Protein AF-A0A1Q5SNU5-F1 (afdb_monomer_lite)

Organism: NCBI:txid1316194

Foldseek 3Di:
DDPDDPAAAEDADEDPAEAADQDDQPPVHQYQEYHYENYEYALVSLLVRNVSNLQRHAEYEAYQYAHQYDDLLSNLVSLLVRLRHQYYAQWLYEHDCDHPRNVFAPHPDDDPPDTDSYRGPDVSNLLSLLSNLVSSQVSCVVVVHHRDDCVVRVRVPPDHPVPDDD

Radius of gyration: 15.83 Å; chains: 1; bounding box: 46×33×42 Å

pLDDT: mean 85.02, std 15.05, range [31.08, 97.88]

Sequence (166 aa):
MVELATNLEFLTIGSTDYLRFDPEPLSQNRPRYLYLNSVSISSDGLIAFINQSKESIRYIELRHIKLDSGTWQHVLLELCRLPHLLDFAIKSSGYSSTGSSSHPAPGLLPPIHHPEDIETYNDLDFYTLGNLQRQANTNRRAAGFEPVSNDSYSYINRPSLVSAGS

Structure (mmCIF, N/CA/C/O backbone):
data_AF-A0A1Q5SNU5-F1
#
_entry.id   AF-A0A1Q5SNU5-F1
#
loop_
_atom_site.group_PDB
_atom_site.id
_atom_site.type_symbol
_atom_site.label_atom_id
_atom_site.label_alt_id
_atom_site.label_comp_id
_atom_site.label_asym_id
_atom_site.label_entity_id
_atom_site.label_seq_id
_atom_site.pdbx_PDB_ins_code
_atom_site.Cartn_x
_atom_site.Cartn_y
_atom_site.Cartn_z
_atom_site.occupancy
_atom_site.B_iso_or_equiv
_atom_site.auth_seq_id
_atom_site.auth_comp_id
_atom_site.auth_asym_id
_atom_site.auth_atom_id
_atom_site.pdbx_PDB_model_num
ATOM 1 N N . MET A 1 1 ? -19.478 14.544 -12.886 1.00 42.62 1 MET A N 1
ATOM 2 C CA . MET A 1 1 ? -19.349 14.518 -11.418 1.00 42.62 1 MET A CA 1
ATOM 3 C C . MET A 1 1 ? -20.205 13.374 -10.910 1.00 42.62 1 MET A C 1
ATOM 5 O O . MET A 1 1 ? -21.419 13.434 -11.056 1.00 42.62 1 MET A O 1
ATOM 9 N N . VAL A 1 2 ? -19.582 12.290 -10.452 1.00 50.00 2 VAL A N 1
ATOM 10 C CA . VAL A 1 2 ? -20.299 11.184 -9.803 1.00 50.00 2 VAL A CA 1
ATOM 11 C C . VAL A 1 2 ? -20.428 11.571 -8.333 1.00 50.00 2 VAL A C 1
ATOM 13 O O . VAL A 1 2 ? -19.415 11.698 -7.653 1.00 50.00 2 VAL A O 1
ATOM 16 N N . GLU A 1 3 ? -21.645 11.825 -7.852 1.00 54.62 3 GLU A N 1
ATOM 17 C CA . GLU A 1 3 ? -21.869 12.018 -6.417 1.00 54.62 3 GLU A CA 1
ATOM 18 C C . GLU A 1 3 ? -21.657 10.677 -5.707 1.00 54.62 3 GLU A C 1
ATOM 20 O O . GLU A 1 3 ? -22.409 9.721 -5.901 1.00 54.62 3 GLU A O 1
ATOM 25 N N . LEU A 1 4 ? -20.582 10.585 -4.924 1.00 62.34 4 LEU A N 1
ATOM 26 C CA . LEU A 1 4 ? -20.282 9.398 -4.133 1.00 62.34 4 LEU A CA 1
ATOM 27 C C . LEU A 1 4 ? -21.235 9.319 -2.935 1.00 62.34 4 LEU A C 1
ATOM 29 O O . LEU A 1 4 ? -21.464 10.315 -2.246 1.00 62.34 4 LEU A O 1
ATOM 33 N N . ALA A 1 5 ? -21.748 8.117 -2.663 1.00 61.62 5 ALA A N 1
ATOM 34 C CA . ALA A 1 5 ? -22.616 7.845 -1.521 1.00 61.62 5 ALA A CA 1
ATOM 35 C C . ALA A 1 5 ? -21.996 8.348 -0.208 1.00 61.62 5 ALA A C 1
ATOM 37 O O . ALA A 1 5 ? -20.798 8.180 0.018 1.00 61.62 5 ALA A O 1
ATOM 38 N N . THR A 1 6 ? -22.809 8.943 0.666 1.00 64.38 6 THR A N 1
ATOM 39 C CA . THR A 1 6 ? -22.367 9.367 1.998 1.00 64.38 6 THR A CA 1
ATOM 40 C C . THR A 1 6 ? -22.006 8.145 2.847 1.00 64.38 6 THR A C 1
ATOM 42 O O . THR A 1 6 ? -22.723 7.146 2.849 1.00 64.38 6 THR A O 1
ATOM 45 N N . ASN A 1 7 ? -20.894 8.226 3.586 1.00 70.62 7 ASN A N 1
ATOM 46 C CA . ASN A 1 7 ? -20.340 7.132 4.405 1.00 70.62 7 ASN A CA 1
ATOM 47 C C . ASN A 1 7 ? -19.796 5.944 3.600 1.00 70.62 7 ASN A C 1
ATOM 49 O O . ASN A 1 7 ? -19.931 4.793 4.017 1.00 70.62 7 ASN A O 1
ATOM 53 N N . LEU A 1 8 ? -19.162 6.213 2.458 1.00 79.69 8 LEU A N 1
ATOM 54 C CA . LEU A 1 8 ? -18.478 5.176 1.692 1.00 79.69 8 LEU A CA 1
ATOM 55 C C . LEU A 1 8 ? -17.443 4.450 2.570 1.00 79.69 8 LEU A C 1
ATOM 57 O O . LEU A 1 8 ? -16.448 5.043 2.982 1.00 79.69 8 LEU A O 1
ATOM 61 N N . GLU A 1 9 ? -17.675 3.170 2.859 1.00 87.19 9 GLU A N 1
ATOM 62 C CA . GLU A 1 9 ? -16.744 2.345 3.636 1.00 87.19 9 GLU A CA 1
ATOM 63 C C . GLU A 1 9 ? -15.711 1.662 2.730 1.00 87.19 9 GLU A C 1
ATOM 65 O O . GLU A 1 9 ? -14.527 1.610 3.073 1.00 87.19 9 GLU A O 1
ATOM 70 N N . PHE A 1 10 ? -16.145 1.214 1.551 1.00 89.44 10 PHE A N 1
ATOM 71 C CA . PHE A 1 10 ? -15.335 0.502 0.567 1.00 89.44 10 PHE A CA 1
ATOM 72 C C . PHE A 1 10 ? -15.314 1.271 -0.752 1.00 89.44 10 PHE A C 1
ATOM 74 O O . PHE A 1 10 ? -16.368 1.612 -1.287 1.00 89.44 10 PHE A O 1
ATOM 81 N N . LEU A 1 11 ? -14.121 1.507 -1.293 1.00 91.19 11 LEU A N 1
ATOM 82 C CA . LEU A 1 11 ? -13.933 2.040 -2.636 1.00 91.19 11 LEU A CA 1
ATOM 83 C C . LEU A 1 11 ? -13.162 1.030 -3.481 1.00 91.19 11 LEU A C 1
ATOM 85 O O . LEU A 1 11 ? -12.021 0.691 -3.176 1.00 91.19 11 LEU A O 1
ATOM 89 N N . THR A 1 12 ? -13.791 0.579 -4.560 1.00 90.88 12 THR A N 1
ATOM 90 C CA . THR A 1 12 ? -13.215 -0.359 -5.522 1.00 90.88 12 THR A CA 1
ATOM 91 C C . THR A 1 12 ? -13.180 0.318 -6.880 1.00 90.88 12 THR A C 1
ATOM 93 O O . THR A 1 12 ? -14.220 0.725 -7.396 1.00 90.88 12 THR A O 1
ATOM 96 N N . ILE A 1 13 ? -11.993 0.428 -7.466 1.00 88.94 13 ILE A N 1
ATOM 97 C CA . ILE A 1 13 ? -11.806 0.917 -8.831 1.00 88.94 13 ILE A CA 1
ATOM 98 C C . ILE A 1 13 ? -10.985 -0.125 -9.569 1.00 88.94 13 ILE A C 1
ATOM 100 O O . ILE A 1 13 ? -9.912 -0.524 -9.121 1.00 88.94 13 ILE A O 1
ATOM 104 N N . GLY A 1 14 ? -11.479 -0.579 -10.711 1.00 88.44 14 GLY A N 1
ATOM 105 C CA . GLY A 1 14 ? -10.693 -1.474 -11.530 1.00 88.44 14 GLY A CA 1
ATOM 106 C C . GLY A 1 14 ? -11.269 -1.698 -12.906 1.00 88.44 14 GLY A C 1
ATOM 107 O O . GLY A 1 14 ? -12.385 -1.284 -13.216 1.00 88.44 14 GLY A O 1
ATOM 108 N N . SER A 1 15 ? -10.465 -2.355 -13.725 1.00 86.38 15 SER A N 1
ATOM 109 C CA . SER A 1 15 ? -10.776 -2.654 -15.115 1.00 86.38 15 SER A CA 1
ATOM 110 C C . SER A 1 15 ? -10.253 -4.044 -15.488 1.00 86.38 15 SER A C 1
ATOM 112 O O . SER A 1 15 ? -9.444 -4.638 -14.769 1.00 86.38 15 SER A O 1
ATOM 114 N N . THR A 1 16 ? -10.759 -4.592 -16.592 1.00 82.12 16 THR A N 1
ATOM 115 C CA . THR A 1 16 ? -10.218 -5.809 -17.213 1.00 82.12 16 THR A CA 1
ATOM 116 C C . THR A 1 16 ? -8.883 -5.530 -17.894 1.00 82.12 16 THR A C 1
ATOM 118 O O . THR A 1 16 ? -7.964 -6.335 -17.778 1.00 82.12 16 THR A O 1
ATOM 121 N N . ASP A 1 17 ? -8.768 -4.360 -18.523 1.00 84.00 17 ASP A N 1
ATOM 122 C CA . ASP A 1 17 ? -7.542 -3.829 -19.122 1.00 84.00 17 ASP A CA 1
ATOM 123 C C . ASP A 1 17 ? -6.926 -2.736 -18.241 1.00 84.00 17 ASP A C 1
ATOM 125 O O . ASP A 1 17 ? -7.574 -2.237 -17.321 1.00 84.00 17 ASP A O 1
ATOM 129 N N . TYR A 1 18 ? -5.694 -2.318 -18.533 1.00 81.62 18 TYR A N 1
ATOM 130 C CA . TYR A 1 18 ? -5.060 -1.214 -17.812 1.00 81.62 18 TYR A CA 1
ATOM 131 C C . TYR A 1 18 ? -5.782 0.116 -18.053 1.00 81.62 18 TYR A C 1
ATOM 133 O O . TYR A 1 18 ? -5.696 0.699 -19.134 1.00 81.62 18 TYR A O 1
ATOM 141 N N . LEU A 1 19 ? -6.456 0.622 -17.020 1.00 87.06 19 LEU A N 1
ATOM 142 C CA . LEU A 1 19 ? -7.058 1.951 -17.024 1.00 87.06 19 LEU A CA 1
ATOM 143 C C . LEU A 1 19 ? -5.999 2.990 -16.651 1.00 87.06 19 LEU A C 1
ATOM 145 O O . LEU A 1 19 ? -5.432 2.920 -15.560 1.00 87.06 19 LEU A O 1
ATOM 149 N N . ARG A 1 20 ? -5.766 3.987 -17.511 1.00 87.00 20 ARG A N 1
ATOM 150 C CA . ARG A 1 20 ? -5.054 5.197 -17.086 1.00 87.00 20 ARG A CA 1
ATOM 151 C C . ARG A 1 20 ? -5.942 5.949 -16.100 1.00 87.00 20 ARG A C 1
ATOM 153 O O . ARG A 1 20 ? -7.039 6.369 -16.463 1.00 87.00 20 ARG A O 1
ATOM 160 N N . PHE A 1 21 ? -5.484 6.067 -14.864 1.00 83.25 21 PHE A N 1
ATOM 161 C CA . PHE A 1 21 ? -6.266 6.617 -13.771 1.00 83.25 21 PHE A CA 1
ATOM 162 C C . PHE A 1 21 ? -5.658 7.930 -13.301 1.00 83.25 21 PHE A C 1
ATOM 164 O O . PHE A 1 21 ? -4.578 7.957 -12.716 1.00 83.25 21 PHE A 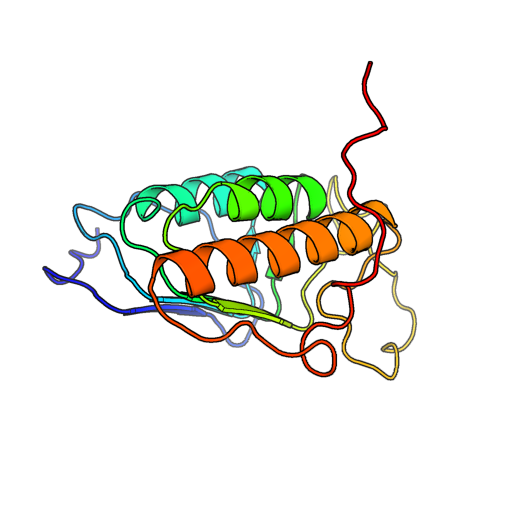O 1
ATOM 171 N N . ASP A 1 22 ? -6.403 9.003 -13.533 1.00 84.75 22 ASP A N 1
ATOM 172 C CA . ASP A 1 22 ? -6.125 10.328 -13.003 1.00 84.75 22 ASP A CA 1
ATOM 173 C C . ASP A 1 22 ? -7.159 10.597 -11.893 1.00 84.75 22 ASP A C 1
ATOM 175 O O . ASP A 1 22 ? -8.317 10.901 -12.190 1.00 84.75 22 ASP A O 1
ATOM 179 N N . PRO A 1 23 ? -6.805 10.381 -10.612 1.00 79.31 23 PRO A N 1
ATOM 180 C CA . PRO A 1 23 ? -7.768 10.418 -9.519 1.00 79.31 23 PRO A CA 1
ATOM 181 C C . PRO A 1 23 ? -8.302 11.830 -9.281 1.00 79.31 23 PRO A C 1
ATOM 183 O O . PRO A 1 23 ? -7.546 12.764 -9.012 1.00 79.31 23 PRO A O 1
ATOM 186 N N . GLU A 1 24 ? -9.625 11.968 -9.284 1.00 80.06 24 GLU A N 1
ATOM 187 C CA . GLU A 1 24 ? -10.297 13.164 -8.777 1.00 80.06 24 GLU A CA 1
ATOM 188 C C . GLU A 1 24 ? -10.434 13.112 -7.241 1.00 80.06 24 GLU A C 1
ATOM 190 O O . GLU A 1 24 ? -10.405 12.028 -6.645 1.00 80.06 24 GLU A O 1
ATOM 195 N N . PRO A 1 25 ? -10.594 14.264 -6.563 1.00 78.25 25 PRO A N 1
ATOM 196 C CA . PRO A 1 25 ? -10.848 14.297 -5.129 1.00 78.25 25 PRO A CA 1
ATOM 197 C C . PRO A 1 25 ? -12.127 13.540 -4.735 1.00 78.25 25 PRO A C 1
ATOM 199 O O . PRO A 1 25 ? -13.226 13.860 -5.187 1.00 78.25 25 PRO A O 1
ATOM 202 N N . LEU A 1 26 ? -11.994 12.588 -3.816 1.00 71.31 26 LEU A N 1
ATOM 203 C CA . LEU A 1 26 ? -13.074 11.934 -3.093 1.00 71.31 26 LEU A CA 1
ATOM 204 C C . LEU A 1 26 ? -13.778 12.993 -2.234 1.00 71.31 26 LEU A C 1
ATOM 206 O O . LEU A 1 26 ? -13.317 13.387 -1.163 1.00 71.31 26 LEU A O 1
ATOM 210 N N . SER A 1 27 ? -14.900 13.507 -2.726 1.00 67.31 27 SER A N 1
ATOM 211 C CA . SER A 1 27 ? -15.760 14.444 -1.999 1.00 67.31 27 SER A CA 1
ATOM 212 C C . SER A 1 27 ? -16.166 13.861 -0.642 1.00 67.31 27 SER A C 1
ATOM 214 O O . SER A 1 27 ? -16.811 12.822 -0.662 1.00 67.31 27 SER A O 1
ATOM 216 N N . GLN A 1 28 ? -15.822 14.499 0.493 1.00 68.38 28 GLN A N 1
ATOM 217 C CA . GLN A 1 28 ? -16.153 14.179 1.914 1.00 68.38 28 GLN A CA 1
ATOM 218 C C . GLN A 1 28 ? -16.069 12.707 2.401 1.00 68.38 28 GLN A C 1
ATOM 220 O O . GLN A 1 28 ? -16.093 12.457 3.605 1.00 68.38 28 GLN A O 1
ATOM 225 N N . ASN A 1 29 ? -15.918 11.742 1.507 1.00 72.19 29 ASN A N 1
ATOM 226 C CA . ASN A 1 29 ? -15.992 10.317 1.717 1.00 72.19 29 ASN A CA 1
ATOM 227 C C . ASN A 1 29 ? -14.579 9.802 1.893 1.00 72.19 29 ASN A C 1
ATOM 229 O O . ASN A 1 29 ? -13.735 9.926 1.009 1.00 72.19 29 ASN A O 1
ATOM 233 N N . ARG A 1 30 ? -14.336 9.237 3.068 1.00 83.19 30 ARG A N 1
ATOM 234 C CA . ARG A 1 30 ? -13.032 8.731 3.468 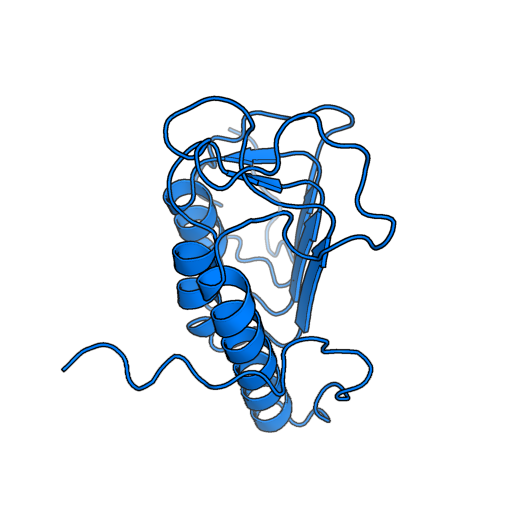1.00 83.19 30 ARG A CA 1
ATOM 235 C C . ARG A 1 30 ? -13.180 7.226 3.693 1.00 83.19 30 ARG A C 1
ATOM 237 O O . ARG A 1 30 ? -13.537 6.822 4.805 1.00 83.19 30 ARG A O 1
ATOM 244 N N . PRO A 1 31 ? -13.013 6.398 2.645 1.00 89.62 31 PRO A N 1
ATOM 245 C CA . PRO A 1 31 ? -13.129 4.953 2.769 1.00 89.62 31 PRO A CA 1
ATOM 246 C C . PRO A 1 31 ? -12.197 4.380 3.835 1.00 89.62 31 PRO A C 1
ATOM 248 O O . PRO A 1 31 ? -11.131 4.919 4.148 1.00 89.62 31 PRO A O 1
ATOM 251 N N . ARG A 1 32 ? -12.625 3.252 4.400 1.00 93.88 32 ARG A N 1
ATOM 252 C CA . ARG A 1 32 ? -11.809 2.400 5.273 1.00 93.88 32 ARG A CA 1
ATOM 253 C C . ARG A 1 32 ? -11.083 1.322 4.479 1.00 93.88 32 ARG A C 1
ATOM 255 O O . ARG A 1 32 ? -10.042 0.848 4.928 1.00 93.88 32 ARG A O 1
ATOM 262 N N . TYR A 1 33 ? -11.612 0.972 3.312 1.00 95.06 33 TYR A N 1
ATOM 263 C CA . TYR A 1 33 ? -11.067 -0.045 2.428 1.00 95.06 33 TYR A CA 1
ATOM 264 C C . TYR A 1 33 ? -10.904 0.534 1.030 1.00 95.06 33 TYR A C 1
ATOM 266 O O . TYR A 1 33 ? -11.862 1.054 0.453 1.00 95.06 33 TYR A O 1
ATOM 274 N N . LEU A 1 34 ? -9.698 0.421 0.486 1.00 95.38 34 LEU A N 1
ATOM 275 C CA . LEU A 1 34 ? -9.391 0.800 -0.883 1.00 95.38 34 LEU A CA 1
ATOM 276 C C . LEU A 1 34 ? -8.920 -0.425 -1.662 1.00 95.38 34 LEU A C 1
ATOM 278 O O . LEU A 1 34 ? -7.966 -1.083 -1.260 1.00 95.38 34 LEU A O 1
ATOM 282 N N . TYR A 1 35 ? -9.557 -0.682 -2.798 1.00 95.38 35 TYR A N 1
ATOM 283 C CA . TYR A 1 35 ? -9.150 -1.702 -3.753 1.00 95.38 35 TYR A CA 1
ATOM 284 C C . TYR A 1 35 ? -8.934 -1.070 -5.126 1.00 95.38 35 TYR A C 1
ATOM 286 O O . TYR A 1 35 ? -9.867 -0.502 -5.699 1.00 95.38 35 TYR A O 1
ATOM 294 N N . LEU A 1 36 ? -7.721 -1.196 -5.663 1.00 95.12 36 LEU A N 1
ATOM 295 C CA . LEU A 1 36 ? -7.377 -0.785 -7.022 1.00 95.12 36 LEU A CA 1
ATOM 296 C C . LEU A 1 36 ? -6.922 -2.000 -7.833 1.00 95.12 36 LEU A C 1
ATOM 298 O O . LEU A 1 36 ? -6.061 -2.750 -7.374 1.00 95.12 36 LEU A O 1
ATOM 302 N N . ASN A 1 37 ? -7.468 -2.179 -9.040 1.00 94.69 37 ASN A N 1
ATOM 303 C CA . ASN A 1 37 ? -7.092 -3.282 -9.928 1.00 94.69 37 ASN A CA 1
ATOM 304 C C . ASN A 1 37 ? -6.887 -2.867 -11.389 1.00 94.69 37 ASN A C 1
ATOM 306 O O . ASN A 1 37 ? -7.782 -2.273 -11.986 1.00 94.69 37 ASN A O 1
ATOM 310 N N . SER A 1 38 ? -5.767 -3.279 -11.987 1.00 92.88 38 SER A N 1
ATOM 311 C CA . SER A 1 38 ? -5.433 -3.030 -13.402 1.00 92.88 38 SER A CA 1
ATOM 312 C C . SER A 1 38 ? -5.447 -1.538 -13.739 1.00 92.88 38 SER A C 1
ATOM 314 O O . SER A 1 38 ? -6.176 -1.073 -14.615 1.00 92.88 38 SER A O 1
ATOM 316 N N . VAL A 1 39 ? -4.647 -0.768 -13.005 1.00 92.12 39 VAL A N 1
ATOM 317 C CA . VAL A 1 39 ? -4.583 0.692 -13.123 1.00 92.12 39 VAL A CA 1
ATOM 318 C C . VAL A 1 39 ? -3.159 1.134 -13.450 1.00 92.12 39 VAL A C 1
ATOM 320 O O . VAL A 1 39 ? -2.198 0.647 -12.856 1.00 92.12 39 VAL A O 1
ATOM 323 N N . SER A 1 40 ? -3.026 2.079 -14.380 1.00 92.81 40 SER A N 1
ATOM 324 C CA . SER A 1 40 ? -1.796 2.829 -14.622 1.00 92.81 40 SER A CA 1
ATOM 325 C C . SER A 1 40 ? -1.934 4.250 -14.079 1.00 92.81 40 SER A C 1
ATOM 327 O O . SER A 1 40 ? -2.920 4.924 -14.373 1.00 92.81 40 SER A O 1
ATOM 329 N N . ILE A 1 41 ? -0.987 4.667 -13.241 1.00 94.12 41 ILE A N 1
ATOM 330 C CA . ILE A 1 41 ? -1.040 5.920 -12.474 1.00 94.12 41 ILE A CA 1
ATOM 331 C C . ILE A 1 41 ? 0.379 6.368 -12.100 1.00 94.12 41 ILE A C 1
ATOM 333 O O . ILE A 1 41 ? 1.273 5.531 -11.996 1.00 94.12 41 ILE A O 1
ATOM 337 N N . SER A 1 42 ? 0.606 7.655 -11.847 1.00 94.69 42 SER A N 1
ATOM 338 C CA . SER A 1 42 ? 1.868 8.140 -11.271 1.00 94.69 42 SER A CA 1
ATOM 339 C C . SER A 1 42 ? 1.993 7.804 -9.778 1.00 94.69 42 SER A C 1
ATOM 341 O O . SER A 1 42 ? 0.988 7.629 -9.084 1.00 94.69 42 SER A O 1
ATOM 343 N N . SER A 1 43 ? 3.217 7.761 -9.235 1.00 95.12 43 SER A N 1
ATOM 344 C CA . SER A 1 43 ? 3.413 7.625 -7.778 1.00 95.12 43 SER A CA 1
ATOM 345 C C . SER A 1 43 ? 2.649 8.700 -7.011 1.00 95.12 43 SER A C 1
ATOM 347 O O . SER A 1 43 ? 1.951 8.401 -6.045 1.00 95.12 43 SER A O 1
ATOM 349 N N . ASP A 1 44 ? 2.745 9.942 -7.479 1.00 94.94 44 ASP A 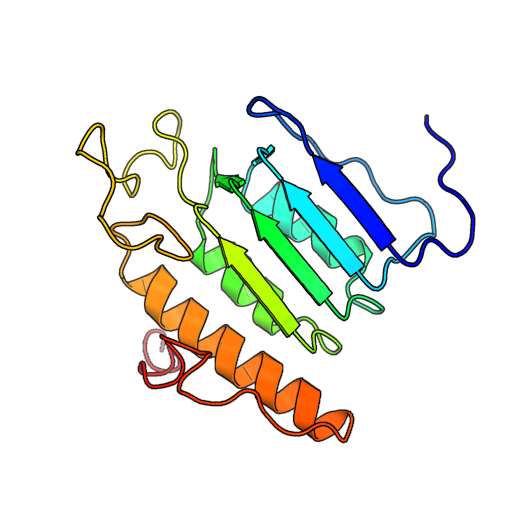N 1
ATOM 350 C CA . ASP A 1 44 ? 2.193 11.110 -6.801 1.00 94.94 44 ASP A CA 1
ATOM 351 C C . ASP A 1 44 ? 0.670 11.110 -6.875 1.00 94.94 44 ASP A C 1
ATOM 353 O O . ASP A 1 44 ? 0.007 11.421 -5.889 1.00 94.94 44 ASP A O 1
ATOM 357 N N . GLY A 1 45 ? 0.107 10.691 -8.012 1.00 94.81 45 GLY A N 1
ATOM 358 C CA . GLY A 1 45 ? -1.331 10.502 -8.169 1.00 94.81 45 GLY A CA 1
ATOM 359 C C . GLY A 1 45 ? -1.861 9.445 -7.204 1.00 94.81 45 GLY A C 1
ATOM 360 O O . GLY A 1 45 ? -2.850 9.683 -6.511 1.00 94.81 45 GLY A O 1
ATOM 361 N N . LEU A 1 46 ? -1.176 8.303 -7.098 1.00 95.75 46 LEU A N 1
ATOM 362 C CA . LEU A 1 46 ? -1.567 7.229 -6.186 1.00 95.75 46 LEU A CA 1
ATOM 363 C C . LEU A 1 46 ? -1.484 7.673 -4.719 1.00 95.75 46 LEU A C 1
ATOM 365 O O . LEU A 1 46 ? -2.421 7.455 -3.951 1.00 95.75 46 LEU A O 1
ATOM 369 N N . ILE A 1 47 ? -0.395 8.342 -4.338 1.00 95.81 47 ILE A N 1
ATOM 370 C CA . ILE A 1 47 ? -0.201 8.899 -2.994 1.00 95.81 47 ILE A CA 1
ATOM 371 C C . ILE A 1 47 ? -1.288 9.923 -2.677 1.00 95.81 47 ILE A C 1
ATOM 373 O O . ILE A 1 47 ? -1.923 9.839 -1.624 1.00 95.81 47 ILE A O 1
ATOM 377 N N . ALA A 1 48 ? -1.516 10.884 -3.575 1.00 93.50 48 ALA A N 1
ATOM 378 C CA . ALA A 1 48 ? -2.522 11.920 -3.398 1.00 93.50 48 ALA A CA 1
ATOM 379 C C . ALA A 1 48 ? -3.907 11.302 -3.210 1.00 93.50 48 ALA A C 1
ATOM 381 O O . ALA A 1 48 ? -4.643 11.719 -2.321 1.00 93.50 48 ALA A O 1
ATOM 382 N N . PHE A 1 49 ? -4.238 10.277 -3.993 1.00 92.88 49 PHE A N 1
ATOM 383 C CA . PHE A 1 49 ? -5.506 9.571 -3.891 1.00 92.88 49 PHE A CA 1
ATOM 384 C C . PHE A 1 49 ? -5.683 8.845 -2.554 1.00 92.88 49 PHE A C 1
ATOM 386 O O . PHE A 1 49 ? -6.690 9.036 -1.874 1.00 92.88 49 PHE A O 1
ATOM 393 N N . ILE A 1 50 ? -4.685 8.071 -2.123 1.00 94.19 50 ILE A N 1
ATOM 394 C CA . ILE A 1 50 ? -4.729 7.348 -0.843 1.00 94.19 50 ILE A CA 1
ATOM 395 C C . ILE A 1 50 ? -4.808 8.327 0.336 1.00 94.19 50 ILE A C 1
ATOM 397 O O . ILE A 1 50 ? -5.591 8.126 1.270 1.00 94.19 50 ILE A O 1
ATOM 401 N N . ASN A 1 51 ? -4.054 9.428 0.279 1.00 93.12 51 ASN A N 1
ATOM 402 C CA . ASN A 1 51 ? -3.996 10.420 1.352 1.00 93.12 51 ASN A CA 1
ATOM 403 C C . ASN A 1 51 ? -5.315 11.165 1.582 1.00 93.12 51 ASN A C 1
ATOM 405 O O . ASN A 1 51 ? -5.543 11.649 2.692 1.00 93.12 51 ASN A O 1
ATOM 409 N N . GLN A 1 52 ? -6.226 11.195 0.607 1.00 91.12 52 GLN A N 1
ATOM 410 C CA . GLN A 1 52 ? -7.580 11.725 0.818 1.00 91.12 52 GLN A CA 1
ATOM 411 C C . GLN A 1 52 ? -8.345 10.951 1.907 1.00 91.12 52 GLN A C 1
ATOM 413 O O . GLN A 1 52 ? -9.242 11.501 2.547 1.00 91.12 52 GLN A O 1
ATOM 418 N N . SER A 1 53 ? -7.947 9.701 2.166 1.00 91.56 53 SER A N 1
ATOM 419 C CA . SER A 1 53 ? -8.533 8.817 3.181 1.00 91.56 53 SER A CA 1
ATOM 420 C C . SER A 1 53 ? -7.589 8.531 4.352 1.00 91.56 53 SER A C 1
ATOM 422 O O . SER A 1 53 ? -7.840 7.611 5.126 1.00 91.56 53 SER A O 1
ATOM 424 N N . LYS A 1 54 ? -6.505 9.302 4.524 1.00 93.12 54 LYS A N 1
ATOM 425 C CA . LYS A 1 54 ? -5.445 9.016 5.512 1.00 93.12 54 LYS A CA 1
ATOM 426 C C . LYS A 1 54 ? -5.953 8.791 6.942 1.00 93.12 54 LYS A C 1
ATOM 428 O O . LYS A 1 54 ? -5.437 7.931 7.650 1.00 93.12 54 LYS A O 1
ATOM 433 N N . GLU A 1 55 ? -6.973 9.541 7.347 1.00 91.50 55 GLU A N 1
ATOM 434 C CA . GLU A 1 55 ? -7.541 9.498 8.703 1.00 91.50 55 GLU A CA 1
ATOM 435 C C . GLU A 1 55 ? -8.510 8.325 8.939 1.00 91.50 55 GLU A C 1
ATOM 437 O O . GLU A 1 55 ? -8.954 8.102 10.061 1.00 91.50 55 GLU A O 1
ATOM 442 N N . SER A 1 56 ? -8.889 7.579 7.900 1.00 92.31 56 SER A N 1
ATOM 443 C CA . SER A 1 56 ? -9.896 6.510 7.994 1.00 92.31 56 SER A CA 1
ATOM 444 C C . SER A 1 56 ? -9.442 5.182 7.410 1.00 92.31 56 SER A C 1
ATOM 446 O O . SER A 1 56 ? -9.999 4.148 7.784 1.00 92.31 56 SER A O 1
ATOM 448 N N . ILE A 1 57 ? -8.482 5.202 6.484 1.00 95.75 57 ILE A N 1
ATOM 449 C CA . ILE A 1 57 ? -8.070 4.032 5.722 1.00 95.75 57 ILE A CA 1
ATOM 450 C C . ILE A 1 57 ? -7.449 2.989 6.651 1.00 95.75 57 ILE A C 1
ATOM 452 O O . ILE A 1 57 ? -6.544 3.273 7.435 1.00 95.75 57 ILE A O 1
ATOM 456 N N . ARG A 1 58 ? -7.972 1.768 6.569 1.00 97.06 58 ARG A N 1
ATOM 457 C CA . ARG A 1 58 ? -7.540 0.617 7.365 1.00 97.06 58 ARG A CA 1
ATOM 458 C C . ARG A 1 58 ? -6.988 -0.512 6.512 1.00 97.06 58 ARG A C 1
ATOM 460 O O . ARG A 1 58 ? -6.149 -1.260 7.003 1.00 97.06 58 ARG A O 1
ATOM 467 N N . TYR A 1 59 ? -7.434 -0.610 5.264 1.00 97.56 59 TYR A N 1
ATOM 468 C CA . TYR A 1 59 ? -7.091 -1.703 4.365 1.00 97.56 59 TYR A CA 1
ATOM 469 C C . TYR A 1 59 ? -6.860 -1.177 2.954 1.00 97.56 59 TYR A C 1
ATOM 471 O O . TYR A 1 59 ? -7.668 -0.401 2.437 1.00 97.56 59 TYR A O 1
ATOM 479 N N . ILE A 1 60 ? -5.768 -1.614 2.336 1.00 97.69 60 ILE A N 1
ATOM 480 C CA . ILE A 1 60 ? -5.412 -1.256 0.962 1.00 97.69 60 ILE A CA 1
ATOM 481 C C . ILE A 1 60 ? -5.060 -2.529 0.196 1.00 97.69 60 ILE A C 1
ATOM 483 O O . ILE A 1 60 ? -4.166 -3.264 0.597 1.00 97.69 60 ILE A O 1
ATOM 487 N N . GLU A 1 61 ? -5.706 -2.765 -0.939 1.00 96.75 61 GLU A N 1
ATOM 488 C CA . GLU A 1 61 ? -5.302 -3.802 -1.884 1.00 96.75 61 GLU A CA 1
ATOM 489 C C . GLU A 1 61 ? -5.025 -3.185 -3.257 1.00 96.75 61 GLU A C 1
ATOM 491 O O . GLU A 1 61 ? -5.877 -2.531 -3.859 1.00 96.75 61 GLU A O 1
ATOM 496 N N . LEU A 1 62 ? -3.798 -3.387 -3.734 1.00 96.50 62 LEU A N 1
ATOM 497 C CA . LEU A 1 62 ? -3.275 -2.879 -4.994 1.00 96.50 62 LEU A CA 1
ATOM 498 C C . LEU A 1 62 ? -2.911 -4.065 -5.880 1.00 96.50 62 LEU A C 1
ATOM 500 O O . LEU A 1 62 ? -1.930 -4.770 -5.636 1.00 96.50 62 LEU A O 1
ATOM 504 N N . ARG A 1 63 ? -3.703 -4.302 -6.919 1.00 93.50 63 ARG A N 1
ATOM 505 C CA . ARG A 1 63 ? -3.500 -5.422 -7.831 1.00 93.50 63 ARG A CA 1
ATOM 506 C C . ARG A 1 63 ? -3.245 -4.918 -9.241 1.00 93.50 63 ARG A C 1
ATOM 508 O O . ARG A 1 63 ? -3.971 -4.061 -9.731 1.00 93.50 63 ARG A O 1
ATOM 515 N N . HIS A 1 64 ? -2.231 -5.456 -9.915 1.00 92.31 64 HIS A N 1
ATOM 516 C CA . HIS A 1 64 ? -1.904 -5.043 -11.281 1.00 92.31 64 HIS A CA 1
ATOM 517 C C . HIS A 1 64 ? -1.791 -3.514 -11.405 1.00 92.31 64 HIS A C 1
ATOM 519 O O . HIS A 1 64 ? -2.385 -2.919 -12.297 1.00 92.31 64 HIS A O 1
ATOM 525 N N . ILE A 1 65 ? -1.074 -2.856 -10.492 1.00 93.88 65 ILE A N 1
ATOM 526 C CA . ILE A 1 65 ? -0.821 -1.413 -10.579 1.00 93.88 65 ILE A CA 1
ATOM 527 C C . ILE A 1 65 ? 0.482 -1.182 -11.338 1.00 93.88 65 ILE A C 1
ATOM 529 O O . ILE A 1 65 ? 1.498 -1.794 -11.010 1.00 93.88 65 ILE A O 1
ATOM 533 N N . LYS A 1 66 ? 0.471 -0.310 -12.349 1.00 92.94 66 LYS A N 1
ATOM 534 C CA . LYS A 1 66 ? 1.663 0.046 -13.132 1.00 92.94 66 LYS A CA 1
ATOM 535 C C . LYS A 1 66 ? 1.970 1.530 -12.986 1.00 92.94 66 LYS A C 1
ATOM 537 O O . LYS A 1 66 ? 1.225 2.370 -13.491 1.00 92.94 66 LYS A O 1
ATOM 542 N N . LEU A 1 67 ? 3.077 1.840 -12.311 1.00 93.38 67 LEU A N 1
ATOM 543 C CA . LEU A 1 67 ? 3.531 3.220 -12.175 1.00 93.38 67 LEU A CA 1
ATOM 544 C C . LEU A 1 67 ? 4.051 3.737 -13.519 1.00 93.38 67 LEU A C 1
ATOM 546 O O . LEU A 1 67 ? 5.015 3.188 -14.054 1.00 93.38 67 LEU A O 1
ATOM 550 N N . ASP A 1 68 ? 3.409 4.768 -14.071 1.00 91.69 68 ASP A N 1
ATOM 551 C CA . ASP A 1 68 ? 3.857 5.420 -15.314 1.00 91.69 68 ASP A CA 1
ATOM 552 C C . ASP A 1 68 ? 4.999 6.429 -15.079 1.00 91.69 68 ASP A C 1
ATOM 554 O O . ASP A 1 68 ? 5.777 6.735 -15.988 1.00 91.69 68 ASP A O 1
ATOM 558 N N . SER A 1 69 ? 5.126 6.900 -13.837 1.00 92.00 69 SER A N 1
ATOM 559 C CA . SER A 1 69 ? 6.109 7.869 -13.366 1.00 92.00 69 SER A CA 1
ATOM 560 C C . SER A 1 69 ? 6.289 7.763 -11.841 1.00 92.00 69 SER A C 1
ATOM 562 O O . SER A 1 69 ? 5.384 7.334 -11.121 1.00 92.00 69 SER A O 1
ATOM 564 N N . GLY A 1 70 ? 7.476 8.129 -11.345 1.00 93.50 70 GLY A N 1
ATOM 565 C CA . GLY A 1 70 ? 7.870 7.987 -9.936 1.00 93.50 70 GLY A CA 1
ATOM 566 C C . GLY A 1 70 ? 8.229 6.556 -9.508 1.00 93.50 70 GLY A C 1
ATOM 567 O O . GLY A 1 70 ? 8.495 5.705 -10.360 1.00 93.50 70 GLY A O 1
ATOM 568 N N . THR A 1 71 ? 8.299 6.293 -8.195 1.00 94.75 71 THR A N 1
ATOM 569 C CA . THR A 1 71 ? 8.792 5.011 -7.642 1.00 94.75 71 THR A CA 1
ATOM 570 C C . THR A 1 71 ? 7.850 4.348 -6.646 1.00 94.75 71 THR A C 1
ATOM 572 O O . THR A 1 71 ? 7.144 5.017 -5.888 1.00 94.75 71 THR A O 1
ATOM 575 N N . TRP A 1 72 ? 7.884 3.012 -6.602 1.00 95.56 72 TRP A N 1
ATOM 576 C CA . TRP A 1 72 ? 7.186 2.240 -5.574 1.00 95.56 72 TRP A CA 1
ATOM 577 C C . TRP A 1 72 ? 7.746 2.524 -4.188 1.00 95.56 72 TRP A C 1
ATOM 579 O O . TRP A 1 72 ? 6.965 2.706 -3.263 1.00 95.56 72 TRP A O 1
ATOM 589 N N . GLN A 1 73 ? 9.065 2.672 -4.045 1.00 95.25 73 GLN A N 1
ATOM 590 C CA . GLN A 1 73 ? 9.688 3.165 -2.818 1.00 95.25 73 GLN A CA 1
ATOM 591 C C . GLN A 1 73 ? 8.985 4.421 -2.284 1.00 95.25 73 GLN A C 1
ATOM 593 O O . GLN A 1 73 ? 8.670 4.480 -1.095 1.00 95.25 73 GLN A O 1
ATOM 598 N N . HIS A 1 74 ? 8.710 5.412 -3.141 1.00 95.81 74 HIS A N 1
ATOM 599 C CA . HIS A 1 74 ? 8.034 6.635 -2.714 1.00 95.81 74 HIS A CA 1
ATOM 600 C C . HIS A 1 74 ? 6.618 6.348 -2.197 1.00 95.81 74 HIS A C 1
ATOM 602 O O . HIS A 1 74 ? 6.279 6.756 -1.086 1.00 95.81 74 HIS A O 1
ATOM 608 N N . VAL A 1 75 ? 5.833 5.568 -2.948 1.00 97.38 75 VAL A N 1
ATOM 609 C CA . VAL A 1 75 ? 4.478 5.148 -2.550 1.00 97.38 75 VAL A CA 1
ATOM 610 C C . VAL A 1 75 ? 4.503 4.413 -1.208 1.00 97.38 75 VAL A C 1
ATOM 612 O O . VAL A 1 75 ? 3.789 4.785 -0.282 1.00 97.38 75 VAL A O 1
ATOM 615 N N . LEU A 1 76 ? 5.356 3.399 -1.069 1.00 97.38 76 LEU A N 1
ATOM 616 C CA . LEU A 1 76 ? 5.459 2.556 0.122 1.00 97.38 76 LEU A CA 1
ATOM 617 C C . LEU A 1 76 ? 5.877 3.351 1.368 1.00 97.38 76 LEU A C 1
ATOM 619 O O . LEU A 1 76 ? 5.361 3.094 2.457 1.00 97.38 76 LEU A O 1
ATOM 623 N N . LEU A 1 77 ? 6.778 4.330 1.225 1.00 96.19 77 LEU A N 1
ATOM 624 C CA . LEU A 1 77 ? 7.158 5.226 2.323 1.00 96.19 77 LEU A CA 1
ATOM 625 C C . LEU A 1 77 ? 5.979 6.085 2.789 1.00 96.19 77 LEU A C 1
ATOM 627 O O . LEU A 1 77 ? 5.820 6.285 3.994 1.00 96.19 77 LEU A O 1
ATOM 631 N N . GLU A 1 78 ? 5.134 6.564 1.875 1.00 96.81 78 GLU A N 1
ATOM 632 C CA . GLU A 1 78 ? 3.915 7.283 2.257 1.00 96.81 78 GLU A CA 1
ATOM 633 C C . GLU A 1 78 ? 2.880 6.357 2.905 1.00 96.81 78 GLU A C 1
ATOM 635 O O . GLU A 1 78 ? 2.258 6.745 3.894 1.00 96.81 78 GLU A O 1
ATOM 640 N N . LEU A 1 79 ? 2.752 5.104 2.450 1.00 97.38 79 LEU A N 1
ATOM 641 C CA . LEU A 1 79 ? 1.888 4.116 3.111 1.00 97.38 79 LEU A CA 1
ATOM 642 C C . LEU A 1 79 ? 2.315 3.844 4.561 1.00 97.38 79 LEU A C 1
ATOM 644 O O . LEU A 1 79 ? 1.459 3.674 5.429 1.00 97.38 79 LEU A O 1
ATOM 648 N N . CYS A 1 80 ? 3.619 3.887 4.864 1.00 96.81 80 CYS A N 1
ATOM 649 C CA . CYS A 1 80 ? 4.118 3.785 6.242 1.00 96.81 80 CYS A CA 1
ATOM 650 C C . CYS A 1 80 ? 3.608 4.925 7.145 1.00 96.81 80 CYS A C 1
ATOM 652 O O . CYS A 1 80 ? 3.635 4.819 8.367 1.00 96.81 80 CYS A O 1
ATOM 654 N N . ARG A 1 81 ? 3.150 6.044 6.579 1.00 96.06 81 ARG A N 1
ATOM 655 C CA . ARG A 1 81 ? 2.671 7.204 7.346 1.00 96.06 81 ARG A CA 1
ATOM 656 C C . ARG A 1 81 ? 1.164 7.181 7.591 1.00 96.06 81 ARG A C 1
ATOM 658 O O . ARG A 1 81 ? 0.635 8.145 8.151 1.00 96.06 81 ARG A O 1
ATOM 665 N N . LEU A 1 82 ? 0.468 6.123 7.174 1.00 97.12 82 LEU A N 1
ATOM 666 C CA . LEU A 1 82 ? -0.962 5.952 7.405 1.00 97.12 82 LEU A CA 1
ATOM 667 C C . LEU A 1 82 ? -1.193 5.422 8.833 1.00 97.12 82 LEU A C 1
ATOM 669 O O . LEU A 1 82 ? -0.851 4.272 9.120 1.00 97.12 82 LEU A O 1
ATOM 673 N N . PRO A 1 83 ? -1.771 6.229 9.743 1.00 95.12 83 PRO A N 1
ATOM 674 C CA . PRO A 1 83 ? -1.831 5.898 11.171 1.00 95.12 83 PRO A CA 1
ATOM 675 C C . PRO A 1 83 ? -2.777 4.734 11.488 1.00 95.12 83 PRO A C 1
ATOM 677 O O . PRO A 1 83 ? -2.657 4.097 12.532 1.00 95.12 83 PRO A O 1
ATOM 680 N N . HIS A 1 84 ? -3.730 4.460 10.597 1.00 96.25 84 HIS A N 1
ATOM 681 C CA . HIS A 1 84 ? -4.778 3.467 10.811 1.00 96.25 84 HIS A CA 1
ATOM 682 C C . HIS A 1 84 ? -4.694 2.274 9.864 1.00 96.25 84 HIS A C 1
ATOM 684 O O . HIS A 1 84 ? -5.550 1.400 9.954 1.00 96.25 84 HIS A O 1
ATOM 690 N N . LEU A 1 85 ? -3.672 2.199 9.003 1.00 97.88 85 LEU A N 1
ATOM 691 C CA . LEU A 1 85 ? -3.494 1.064 8.101 1.00 97.88 85 LEU A CA 1
ATOM 692 C C . LEU A 1 85 ? -3.169 -0.196 8.915 1.00 97.88 85 LEU A C 1
ATOM 694 O O . LEU A 1 85 ? -2.108 -0.276 9.534 1.00 97.88 85 LEU A O 1
ATOM 698 N N . LEU A 1 86 ? -4.092 -1.156 8.924 1.00 97.06 86 LEU A N 1
ATOM 699 C CA . LEU A 1 86 ? -3.999 -2.412 9.673 1.00 97.06 86 LEU A CA 1
ATOM 700 C C . LEU A 1 86 ? -3.561 -3.584 8.797 1.00 97.06 86 LEU A C 1
ATOM 702 O O . LEU A 1 86 ? -3.031 -4.565 9.315 1.00 97.06 86 LEU A O 1
ATOM 706 N N . ASP A 1 87 ? -3.827 -3.511 7.498 1.00 95.75 87 ASP A N 1
ATOM 707 C CA . ASP A 1 87 ? -3.475 -4.560 6.550 1.00 95.75 87 ASP A CA 1
ATOM 708 C C . ASP A 1 87 ? -3.319 -3.987 5.143 1.00 95.75 87 ASP A C 1
ATOM 710 O O . ASP A 1 87 ? -3.918 -2.961 4.800 1.00 95.75 87 ASP A O 1
ATOM 714 N N . PHE A 1 88 ? -2.530 -4.668 4.322 1.00 96.25 88 PHE A N 1
ATOM 715 C CA . PHE A 1 88 ? -2.375 -4.318 2.923 1.00 96.25 88 PHE A CA 1
ATOM 716 C C . PHE A 1 88 ? -1.976 -5.524 2.076 1.00 96.25 88 PHE A C 1
ATOM 718 O O . PHE A 1 88 ? -1.341 -6.463 2.547 1.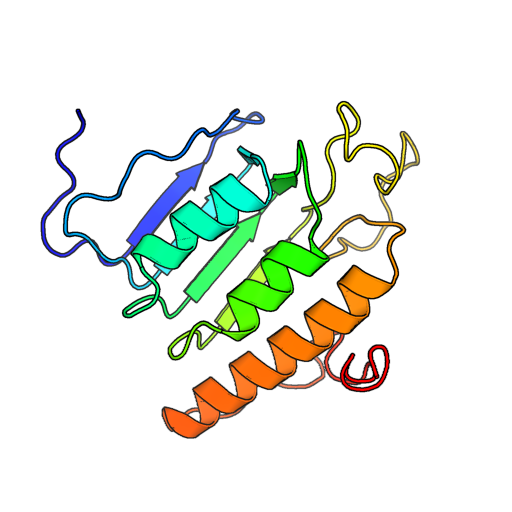00 96.25 88 PHE A O 1
ATOM 725 N N . ALA A 1 89 ? -2.301 -5.460 0.790 1.00 94.38 89 ALA A N 1
ATOM 726 C CA . ALA A 1 89 ? -1.844 -6.422 -0.198 1.00 94.38 89 ALA A CA 1
ATOM 727 C C . ALA A 1 89 ? -1.399 -5.694 -1.464 1.00 94.38 89 ALA A C 1
ATOM 729 O O . ALA A 1 89 ? -2.117 -4.837 -1.978 1.00 94.38 89 ALA A O 1
ATOM 730 N N . ILE A 1 90 ? -0.230 -6.055 -1.987 1.00 94.06 90 ILE A N 1
ATOM 731 C CA . ILE A 1 90 ? 0.238 -5.611 -3.300 1.00 94.06 90 ILE A CA 1
ATOM 732 C C . ILE A 1 90 ? 0.508 -6.869 -4.113 1.00 94.06 90 ILE A C 1
ATOM 734 O O . ILE A 1 90 ? 1.172 -7.774 -3.625 1.00 94.06 90 ILE A O 1
ATOM 738 N N . LYS A 1 91 ? -0.086 -6.979 -5.302 1.00 90.75 91 LYS A N 1
ATOM 739 C CA . LYS A 1 91 ? -0.041 -8.209 -6.105 1.00 90.75 91 LYS A CA 1
ATOM 740 C C . LYS A 1 91 ? 0.199 -7.891 -7.568 1.00 90.75 91 LYS A C 1
ATOM 742 O O . LYS A 1 91 ? -0.594 -7.148 -8.158 1.00 90.75 91 LYS A O 1
ATOM 747 N N . SER A 1 92 ? 1.236 -8.486 -8.161 1.00 88.38 92 SER A N 1
ATOM 748 C CA . SER A 1 92 ? 1.540 -8.361 -9.598 1.00 88.38 92 SER A CA 1
ATOM 749 C C . SER A 1 92 ? 1.552 -6.902 -10.070 1.00 88.38 92 SER A C 1
ATOM 751 O O . SER A 1 92 ? 1.063 -6.567 -11.152 1.00 88.38 92 SER A O 1
ATOM 753 N N . SER A 1 93 ? 2.005 -6.011 -9.190 1.00 91.44 93 SER A N 1
ATOM 754 C CA . SER A 1 93 ? 2.143 -4.585 -9.467 1.00 91.44 93 SER A CA 1
ATOM 755 C C . SER A 1 93 ? 3.584 -4.296 -9.859 1.00 91.44 93 SER A C 1
ATOM 757 O O . SER A 1 93 ? 4.436 -5.164 -9.760 1.00 91.44 93 SER A O 1
ATOM 759 N N . GLY A 1 94 ? 3.889 -3.108 -10.357 1.00 91.88 94 GLY A N 1
ATOM 760 C CA . GLY A 1 94 ? 5.252 -2.788 -10.759 1.00 91.88 94 GLY A CA 1
ATOM 761 C C . GLY A 1 94 ? 5.325 -1.502 -11.550 1.00 91.88 94 GLY A C 1
ATOM 762 O O . GLY A 1 94 ? 4.484 -0.610 -11.411 1.00 91.88 94 GLY A O 1
ATOM 763 N N . TYR A 1 95 ? 6.340 -1.414 -12.386 1.00 90.56 95 TYR A N 1
ATOM 764 C CA . TYR A 1 95 ? 6.571 -0.263 -13.241 1.00 90.56 95 TYR A CA 1
ATOM 765 C C . TYR A 1 95 ? 5.978 -0.488 -14.627 1.00 90.56 95 TYR A C 1
ATOM 767 O O . TYR A 1 95 ? 5.938 -1.617 -15.121 1.00 90.56 95 TYR A O 1
ATOM 775 N N . SER A 1 96 ? 5.490 0.582 -15.251 1.00 85.19 96 SER A N 1
ATOM 776 C CA . SER A 1 96 ? 5.111 0.546 -16.661 1.00 85.19 96 SER A CA 1
ATOM 777 C C . SER A 1 96 ? 6.339 0.238 -17.520 1.00 85.19 96 SER A C 1
ATOM 779 O O . SER A 1 96 ? 7.419 0.771 -17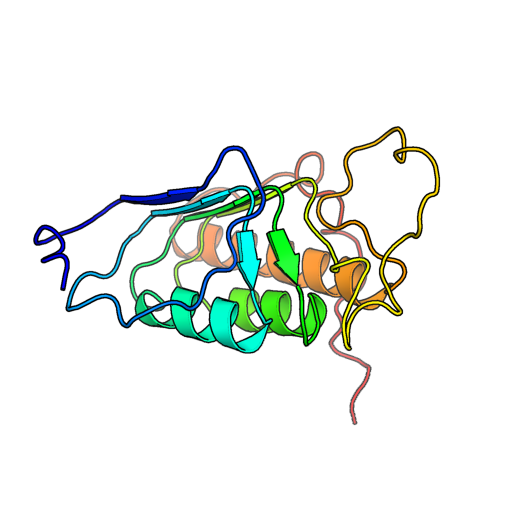.284 1.00 85.19 96 SER A O 1
ATOM 781 N N . SER A 1 97 ? 6.180 -0.586 -18.557 1.00 79.12 97 SER A N 1
ATOM 782 C CA . SER A 1 97 ? 7.249 -0.883 -19.524 1.00 79.12 97 SER A CA 1
ATOM 783 C C . SER A 1 97 ? 7.570 0.295 -20.454 1.00 79.12 97 SER A C 1
ATOM 785 O O . SER A 1 97 ? 8.507 0.232 -21.247 1.00 79.12 97 SER A O 1
ATOM 787 N N . THR A 1 98 ? 6.799 1.380 -20.363 1.00 73.62 98 THR A N 1
ATOM 788 C CA . THR A 1 98 ? 6.969 2.614 -21.135 1.00 73.62 98 THR A CA 1
ATOM 789 C C . THR A 1 98 ? 6.895 3.825 -20.204 1.00 73.62 98 THR A C 1
ATOM 791 O O . THR A 1 98 ? 6.298 3.751 -19.133 1.00 73.62 98 THR A O 1
ATOM 794 N N . GLY A 1 99 ? 7.489 4.952 -20.604 1.00 70.88 99 GLY A N 1
ATOM 795 C CA . GLY A 1 99 ? 7.495 6.181 -19.800 1.00 70.88 99 GLY A CA 1
ATOM 796 C C . GLY A 1 99 ? 8.772 6.373 -18.978 1.00 70.88 99 GLY A C 1
ATOM 797 O O . GLY A 1 99 ? 9.757 5.649 -19.148 1.00 70.88 99 GLY A O 1
ATOM 798 N N . SER A 1 100 ? 8.779 7.391 -18.113 1.00 77.19 100 SER A N 1
ATOM 799 C CA . SER A 1 100 ? 9.975 7.827 -17.369 1.00 77.19 100 SER A CA 1
ATOM 800 C C . SER A 1 100 ? 10.407 6.836 -16.286 1.00 77.19 100 SER A C 1
ATOM 802 O O . SER A 1 100 ? 11.598 6.718 -15.992 1.00 77.19 100 SER A O 1
ATOM 804 N N . SER A 1 101 ? 9.465 6.061 -15.753 1.00 74.81 101 SER A N 1
ATOM 805 C CA . SER A 1 101 ? 9.736 5.006 -14.774 1.00 74.81 101 SER A CA 1
ATOM 806 C C . SER A 1 101 ? 9.875 3.619 -15.392 1.00 74.81 101 SER A C 1
ATOM 808 O O . SER A 1 101 ? 9.674 2.634 -14.700 1.00 74.81 101 SER A O 1
ATOM 810 N N . SER A 1 102 ? 10.231 3.513 -16.674 1.00 77.31 102 SER A N 1
ATOM 811 C CA . SER A 1 102 ? 10.439 2.214 -17.337 1.00 77.31 102 SER A CA 1
ATOM 812 C C . SER A 1 102 ? 11.751 1.519 -16.959 1.00 77.31 102 SER A C 1
ATOM 814 O O . SER A 1 102 ? 11.850 0.301 -17.057 1.00 77.31 102 SER A O 1
ATOM 816 N N . HIS A 1 103 ? 12.752 2.266 -16.485 1.00 77.06 103 HIS A N 1
ATOM 817 C CA . HIS A 1 103 ? 14.079 1.739 -16.144 1.00 77.06 103 HIS A CA 1
ATOM 818 C C . HIS A 1 103 ? 14.116 0.596 -15.101 1.00 77.06 103 HIS A C 1
ATOM 820 O O . HIS A 1 103 ? 14.978 -0.269 -15.248 1.00 77.06 103 HIS A O 1
ATOM 826 N N . PRO A 1 104 ? 13.245 0.536 -14.070 1.00 69.69 104 PRO A N 1
ATOM 827 C CA . PRO A 1 104 ? 13.223 -0.554 -13.102 1.00 69.69 104 PRO A CA 1
ATOM 828 C C . PRO A 1 104 ? 12.231 -1.659 -13.489 1.00 69.69 104 PRO A C 1
ATOM 830 O O . PRO A 1 104 ? 12.118 -2.640 -12.755 1.00 69.69 104 PRO A O 1
ATOM 833 N N . ALA A 1 105 ? 11.507 -1.515 -14.608 1.00 73.94 105 ALA A N 1
ATOM 834 C CA . ALA A 1 105 ? 10.582 -2.531 -15.073 1.00 73.94 105 ALA A CA 1
ATOM 835 C C . ALA A 1 105 ? 11.379 -3.769 -15.523 1.00 73.94 105 ALA A C 1
ATOM 837 O O . ALA A 1 105 ? 12.271 -3.644 -16.372 1.00 73.94 105 ALA A O 1
ATOM 838 N N . PRO A 1 106 ? 11.060 -4.972 -15.015 1.00 64.56 106 PRO A N 1
ATOM 839 C CA . PRO A 1 106 ? 11.503 -6.194 -15.662 1.00 64.56 106 PRO A CA 1
ATOM 840 C C . PRO A 1 106 ? 10.937 -6.176 -17.078 1.00 64.56 106 PRO A C 1
ATOM 842 O O . PRO A 1 106 ? 9.741 -5.978 -17.258 1.00 64.56 106 PRO A O 1
ATOM 845 N N . GLY A 1 107 ? 11.802 -6.242 -18.093 1.00 64.69 107 GLY A N 1
ATOM 846 C CA . GLY A 1 107 ? 11.399 -6.136 -19.499 1.00 64.69 107 GLY A CA 1
ATOM 847 C C . GLY A 1 107 ? 10.477 -7.281 -19.956 1.00 64.69 107 GLY A C 1
ATOM 848 O O . GLY A 1 107 ? 9.747 -7.882 -19.181 1.00 64.69 107 GLY A O 1
ATOM 849 N N . LEU A 1 108 ? 10.536 -7.664 -21.234 1.00 56.66 108 LEU A N 1
ATOM 850 C CA . LEU A 1 108 ? 9.719 -8.761 -21.802 1.00 56.66 108 LEU A CA 1
ATOM 851 C C . LEU A 1 108 ? 10.122 -10.179 -21.331 1.00 56.66 108 LEU A C 1
ATOM 853 O O . LEU A 1 108 ? 9.849 -11.162 -22.021 1.00 56.66 108 LEU A O 1
ATOM 857 N N . LEU A 1 109 ? 10.827 -10.308 -20.207 1.00 49.59 109 LEU A N 1
ATOM 858 C CA . LEU A 1 109 ? 11.259 -11.608 -19.705 1.00 49.59 109 LEU A CA 1
ATOM 859 C C . LEU A 1 109 ? 10.050 -12.435 -19.242 1.00 49.59 109 LEU A C 1
ATOM 861 O O . LEU A 1 109 ? 9.044 -11.865 -18.811 1.00 49.59 109 LEU A O 1
ATOM 865 N N . PRO A 1 110 ? 10.115 -13.775 -19.368 1.00 45.47 110 PRO A N 1
ATOM 866 C CA . PRO A 1 110 ? 9.004 -14.635 -18.996 1.00 45.47 110 PRO A CA 1
ATOM 867 C C . PRO A 1 110 ? 8.620 -14.405 -17.529 1.00 45.47 110 PRO A C 1
ATOM 869 O O . PRO A 1 110 ? 9.497 -14.086 -16.721 1.00 45.47 110 PRO A O 1
ATOM 872 N N . PRO A 1 111 ? 7.329 -14.569 -17.185 1.00 50.59 111 PRO A N 1
ATOM 873 C CA . PRO A 1 111 ? 6.829 -14.303 -15.845 1.00 50.59 111 PRO A CA 1
ATOM 874 C C . PRO A 1 111 ? 7.698 -15.019 -14.819 1.00 50.59 111 PRO A C 1
ATOM 876 O O . PRO A 1 111 ? 7.905 -16.232 -14.920 1.00 50.59 111 PRO A O 1
ATOM 879 N N . ILE A 1 112 ? 8.206 -14.276 -13.836 1.00 51.28 112 ILE A N 1
ATOM 880 C CA . ILE A 1 112 ? 8.834 -14.884 -12.668 1.00 51.28 112 ILE A CA 1
ATOM 881 C C . ILE A 1 112 ? 7.784 -15.841 -12.086 1.00 51.28 112 ILE A C 1
ATOM 883 O O . ILE A 1 112 ? 6.645 -15.453 -11.836 1.00 51.28 112 ILE A O 1
ATOM 887 N N . HIS A 1 113 ? 8.138 -17.121 -11.934 1.00 46.53 113 HIS A N 1
ATOM 888 C CA . HIS A 1 113 ? 7.223 -18.197 -11.516 1.00 46.53 113 HIS A CA 1
ATOM 889 C C . HIS A 1 113 ? 6.661 -18.027 -10.088 1.00 46.53 113 HIS A C 1
ATOM 891 O O . HIS A 1 113 ? 5.911 -18.877 -9.606 1.00 46.53 113 HIS A O 1
ATOM 897 N N . HIS A 1 114 ? 6.989 -16.916 -9.431 1.00 49.97 114 HIS A N 1
ATOM 898 C CA . HIS A 1 114 ? 6.413 -16.459 -8.182 1.00 49.97 114 HIS A CA 1
ATOM 899 C C . HIS A 1 114 ? 5.835 -15.061 -8.417 1.00 49.97 114 HIS A C 1
ATOM 901 O O . HIS A 1 114 ? 6.570 -14.198 -8.896 1.00 49.97 114 HIS A O 1
ATOM 907 N N . PRO A 1 115 ? 4.546 -14.820 -8.119 1.00 55.59 115 PRO A N 1
ATOM 908 C CA . PRO A 1 115 ? 4.002 -13.476 -8.188 1.00 55.59 115 PRO A CA 1
ATOM 909 C C . PRO A 1 115 ? 4.707 -12.638 -7.122 1.00 55.59 115 PRO A C 1
ATOM 911 O O . PRO A 1 115 ? 4.426 -12.777 -5.934 1.00 55.59 115 PRO A O 1
ATOM 914 N N . GLU A 1 116 ? 5.665 -11.818 -7.543 1.00 67.50 116 GLU A N 1
ATOM 915 C CA . GLU A 1 116 ? 6.214 -10.781 -6.684 1.00 67.50 116 GLU A CA 1
ATOM 916 C C . GLU A 1 116 ? 5.093 -9.791 -6.350 1.00 67.50 116 GLU A C 1
ATOM 918 O O . GLU A 1 116 ? 4.226 -9.494 -7.184 1.00 67.50 116 GLU A O 1
ATOM 923 N N . ASP A 1 117 ? 5.108 -9.276 -5.121 1.00 80.06 117 ASP A N 1
ATOM 924 C CA . ASP A 1 117 ? 4.197 -8.203 -4.726 1.00 80.06 117 ASP A CA 1
ATOM 925 C C . ASP A 1 117 ? 4.381 -7.013 -5.687 1.00 80.06 117 ASP A C 1
ATOM 927 O O . ASP A 1 117 ? 3.415 -6.477 -6.244 1.00 80.06 117 ASP A O 1
ATOM 931 N N . ILE A 1 118 ? 5.650 -6.672 -5.949 1.00 88.56 118 ILE A N 1
ATOM 932 C CA . ILE A 1 118 ? 6.091 -5.642 -6.888 1.00 88.56 118 ILE A CA 1
ATOM 933 C C . ILE A 1 118 ? 7.155 -6.236 -7.816 1.00 88.56 118 ILE A C 1
ATOM 935 O O . ILE A 1 118 ? 8.233 -6.596 -7.362 1.00 88.56 118 ILE A O 1
ATOM 939 N N . GLU A 1 119 ? 6.858 -6.275 -9.110 1.00 88.06 119 GLU A N 1
ATOM 940 C CA . GLU A 1 119 ? 7.751 -6.639 -10.209 1.00 88.06 119 GLU A CA 1
ATOM 941 C C . GLU A 1 119 ? 8.749 -5.490 -10.454 1.00 88.06 119 GLU A C 1
ATOM 943 O O . GLU A 1 119 ? 8.411 -4.478 -11.085 1.00 88.06 119 GLU A O 1
ATOM 948 N N . THR A 1 120 ? 9.965 -5.610 -9.914 1.00 85.44 120 THR A N 1
ATOM 949 C CA . THR A 1 120 ? 10.963 -4.524 -9.889 1.00 85.44 120 THR A CA 1
ATOM 950 C C . THR A 1 120 ? 12.402 -5.034 -9.823 1.00 85.44 120 THR A C 1
ATOM 952 O O . THR A 1 120 ? 12.688 -6.038 -9.176 1.00 85.44 120 THR A O 1
ATOM 955 N N . TYR A 1 121 ? 13.335 -4.299 -10.438 1.00 83.31 121 TYR A N 1
ATOM 956 C CA . TYR A 1 121 ? 14.779 -4.456 -10.198 1.00 83.31 121 TYR A CA 1
ATOM 957 C C . TYR A 1 121 ? 15.343 -3.504 -9.136 1.00 83.31 121 TYR A C 1
ATOM 959 O O . TYR A 1 121 ? 16.541 -3.524 -8.856 1.00 83.31 121 TYR A O 1
ATOM 967 N N . ASN A 1 122 ? 14.513 -2.636 -8.561 1.00 84.94 122 ASN A N 1
ATOM 968 C CA . ASN A 1 122 ? 14.947 -1.702 -7.534 1.00 84.94 122 ASN A CA 1
ATOM 969 C C . ASN A 1 122 ? 14.857 -2.350 -6.148 1.00 84.94 122 ASN A C 1
ATOM 971 O O . ASN A 1 122 ? 13.786 -2.414 -5.546 1.00 84.94 122 ASN A O 1
ATOM 975 N N . ASP A 1 123 ? 16.004 -2.759 -5.604 1.00 86.94 123 ASP A N 1
ATOM 976 C CA . ASP A 1 123 ? 16.084 -3.393 -4.284 1.00 86.94 123 ASP A CA 1
ATOM 977 C C . ASP A 1 123 ? 15.467 -2.555 -3.152 1.00 86.94 123 ASP A C 1
ATOM 979 O O . ASP A 1 123 ? 14.972 -3.110 -2.163 1.00 86.94 123 ASP A O 1
ATOM 983 N N . LEU A 1 124 ? 15.457 -1.222 -3.292 1.00 90.69 124 LEU A N 1
ATOM 984 C CA . LEU A 1 124 ? 14.850 -0.312 -2.317 1.00 90.69 124 LEU A CA 1
ATOM 985 C C . LEU A 1 124 ? 13.350 -0.562 -2.144 1.00 90.69 124 LEU A C 1
ATOM 987 O O . LEU A 1 124 ? 12.835 -0.365 -1.040 1.00 90.69 124 LEU A O 1
ATOM 991 N N . ASP A 1 125 ? 12.659 -1.044 -3.178 1.00 91.12 125 ASP A N 1
ATOM 992 C CA . ASP A 1 125 ? 11.240 -1.387 -3.096 1.00 91.12 125 ASP A CA 1
ATOM 993 C C . ASP A 1 125 ? 11.030 -2.530 -2.083 1.00 91.12 125 ASP A C 1
ATOM 995 O O . ASP A 1 125 ? 10.167 -2.433 -1.209 1.00 91.12 125 ASP A O 1
ATOM 999 N N . PHE A 1 126 ? 11.894 -3.553 -2.084 1.00 91.12 126 PHE A N 1
ATOM 1000 C CA . PHE A 1 126 ? 11.810 -4.674 -1.140 1.00 91.12 126 PHE A CA 1
ATOM 1001 C C . PHE A 1 126 ? 12.153 -4.282 0.302 1.00 91.12 126 PHE A C 1
ATOM 1003 O O . PHE A 1 126 ? 11.514 -4.757 1.244 1.00 91.12 126 PHE A O 1
ATOM 1010 N N . TYR A 1 127 ? 13.151 -3.416 0.514 1.00 92.62 127 TYR A N 1
ATOM 1011 C CA . TYR A 1 127 ? 13.438 -2.903 1.861 1.00 92.62 127 TYR A CA 1
ATOM 1012 C C . TYR A 1 127 ? 12.280 -2.046 2.393 1.00 92.62 127 TYR A C 1
ATOM 1014 O O . TYR A 1 127 ? 11.925 -2.131 3.573 1.00 92.62 127 TYR A O 1
ATOM 1022 N N . THR A 1 128 ? 11.653 -1.252 1.521 1.00 94.12 128 THR A N 1
ATOM 1023 C CA . THR A 1 128 ? 10.512 -0.410 1.899 1.00 94.12 128 THR A CA 1
ATOM 1024 C C . THR A 1 128 ? 9.249 -1.235 2.148 1.00 94.12 128 THR A C 1
ATOM 1026 O O . THR A 1 128 ? 8.515 -0.934 3.086 1.00 94.12 128 THR A O 1
ATOM 1029 N N . LEU A 1 129 ? 9.031 -2.327 1.407 1.00 94.12 129 LEU A N 1
ATOM 1030 C CA . LEU A 1 129 ? 7.988 -3.311 1.719 1.00 94.12 129 LEU A CA 1
ATOM 1031 C C . LEU A 1 129 ? 8.164 -3.873 3.134 1.00 94.12 129 LEU A C 1
ATOM 1033 O O . LEU A 1 129 ? 7.208 -3.904 3.905 1.00 94.12 129 LEU A O 1
ATOM 1037 N N . GLY A 1 130 ? 9.392 -4.231 3.521 1.00 94.81 130 GLY A N 1
ATOM 1038 C CA . GLY A 1 130 ? 9.692 -4.665 4.888 1.00 94.81 130 GLY A CA 1
ATOM 1039 C C . GLY A 1 130 ? 9.364 -3.603 5.946 1.00 94.81 130 GLY A C 1
ATOM 1040 O O . GLY A 1 130 ? 8.797 -3.925 6.994 1.00 94.81 130 GLY A O 1
ATOM 1041 N N . ASN A 1 131 ? 9.658 -2.326 5.669 1.00 95.94 131 ASN A N 1
ATOM 1042 C CA . ASN A 1 131 ? 9.253 -1.214 6.539 1.00 95.94 131 ASN A CA 1
ATOM 1043 C C . ASN A 1 131 ? 7.727 -1.130 6.680 1.00 95.94 131 ASN A C 1
ATOM 1045 O O . ASN A 1 131 ? 7.232 -1.027 7.803 1.00 95.94 131 ASN A O 1
ATOM 1049 N N . LEU A 1 132 ? 6.992 -1.214 5.569 1.00 97.06 132 LEU A N 1
ATOM 1050 C CA . LEU A 1 132 ? 5.532 -1.146 5.567 1.00 97.06 132 LEU A CA 1
ATOM 1051 C C . LEU A 1 132 ? 4.909 -2.317 6.339 1.00 97.06 132 LEU A C 1
ATOM 1053 O O . LEU A 1 132 ? 4.013 -2.104 7.151 1.00 97.06 132 LEU A O 1
ATOM 1057 N N . GLN A 1 133 ? 5.435 -3.532 6.172 1.00 96.44 133 GLN A N 1
ATOM 1058 C CA . GLN A 1 133 ? 5.019 -4.723 6.925 1.00 96.44 133 GLN A CA 1
ATOM 1059 C C . GLN A 1 133 ? 5.197 -4.536 8.437 1.00 96.44 133 GLN A C 1
ATOM 1061 O O . GLN A 1 133 ? 4.277 -4.789 9.221 1.00 96.44 133 GLN A O 1
ATOM 1066 N N . ARG A 1 134 ? 6.357 -4.026 8.869 1.00 96.50 134 ARG A N 1
ATOM 1067 C CA . ARG A 1 134 ? 6.597 -3.704 10.284 1.00 96.50 134 ARG A CA 1
ATOM 1068 C C . ARG A 1 134 ? 5.658 -2.613 10.788 1.00 96.50 134 ARG A C 1
ATOM 1070 O O . ARG A 1 134 ? 5.113 -2.748 11.880 1.00 96.50 134 ARG A O 1
ATOM 1077 N N . GLN A 1 135 ? 5.447 -1.561 10.002 1.00 97.44 135 GLN A N 1
ATOM 1078 C CA . GLN A 1 135 ? 4.577 -0.456 10.385 1.00 97.44 135 GLN A CA 1
ATOM 1079 C C . GLN A 1 135 ? 3.109 -0.883 10.501 1.00 97.44 135 GLN A C 1
ATOM 1081 O O . GLN A 1 135 ? 2.459 -0.542 11.487 1.00 97.44 135 GLN A O 1
ATOM 1086 N N . ALA A 1 136 ? 2.602 -1.687 9.564 1.00 96.94 136 ALA A N 1
ATOM 1087 C CA . ALA A 1 136 ? 1.269 -2.275 9.654 1.00 96.94 136 ALA A CA 1
ATOM 1088 C C . ALA A 1 136 ? 1.131 -3.114 10.936 1.00 96.94 136 ALA A C 1
ATOM 1090 O O . ALA A 1 136 ? 0.169 -2.951 11.680 1.00 96.94 136 ALA A O 1
ATOM 1091 N N . ASN A 1 137 ? 2.132 -3.935 11.276 1.00 97.38 137 ASN A N 1
ATOM 1092 C CA . ASN A 1 137 ? 2.140 -4.685 12.536 1.00 97.38 137 ASN A CA 1
ATOM 1093 C C . ASN A 1 137 ? 2.167 -3.785 13.785 1.00 97.38 137 ASN A C 1
ATOM 1095 O O . ASN A 1 137 ? 1.505 -4.104 14.774 1.00 97.38 137 ASN A O 1
ATOM 1099 N N . THR A 1 138 ? 2.873 -2.653 13.750 1.00 97.50 138 THR A N 1
ATOM 1100 C CA . THR A 1 138 ? 2.824 -1.640 14.819 1.00 97.50 138 THR A CA 1
ATOM 1101 C C . THR A 1 138 ? 1.416 -1.063 14.972 1.00 97.50 138 THR A C 1
ATOM 1103 O O . THR A 1 138 ? 0.888 -1.031 16.085 1.00 97.50 138 THR A O 1
ATOM 1106 N N . ASN A 1 139 ? 0.776 -0.674 13.867 1.00 97.88 139 ASN A N 1
ATOM 1107 C CA . ASN A 1 139 ? -0.588 -0.141 13.869 1.00 97.88 139 ASN A CA 1
ATOM 1108 C C . ASN A 1 139 ? -1.603 -1.178 14.380 1.00 97.88 139 ASN A C 1
ATOM 1110 O O . ASN A 1 139 ? -2.466 -0.854 15.195 1.00 97.88 139 ASN A O 1
ATOM 1114 N N . ARG A 1 140 ? -1.469 -2.443 13.958 1.00 97.69 140 ARG A N 1
ATOM 1115 C CA . ARG A 1 140 ? -2.295 -3.564 14.436 1.00 97.69 140 ARG A CA 1
ATOM 1116 C C . ARG A 1 140 ? -2.220 -3.718 15.947 1.00 97.69 140 ARG A C 1
ATOM 1118 O O . ARG A 1 140 ? -3.263 -3.732 16.594 1.00 97.69 140 ARG A O 1
ATOM 1125 N N . ARG A 1 141 ? -1.007 -3.749 16.510 1.00 97.69 141 ARG A N 1
ATOM 1126 C CA . ARG A 1 141 ? -0.801 -3.835 17.965 1.00 97.69 141 ARG A CA 1
ATOM 1127 C C . ARG A 1 141 ? -1.431 -2.654 18.695 1.00 97.69 141 ARG A C 1
ATOM 1129 O O . ARG A 1 141 ? -2.113 -2.857 19.693 1.00 97.69 141 ARG A O 1
ATOM 1136 N N . ALA A 1 142 ? -1.246 -1.436 18.184 1.00 97.44 142 ALA A N 1
ATOM 1137 C CA . ALA A 1 142 ? -1.850 -0.235 18.762 1.00 97.44 142 ALA A CA 1
ATOM 1138 C C . ALA A 1 142 ? -3.390 -0.283 18.752 1.00 97.44 142 ALA A C 1
ATOM 1140 O O . ALA A 1 142 ? -4.032 0.248 19.654 1.00 97.44 142 ALA A O 1
ATOM 1141 N N . ALA A 1 143 ? -3.980 -0.956 17.765 1.00 96.12 143 ALA A N 1
ATOM 1142 C CA . ALA A 1 143 ? -5.417 -1.189 17.664 1.00 96.12 143 ALA A CA 1
ATOM 1143 C C . ALA A 1 143 ? -5.905 -2.460 18.398 1.00 96.12 143 ALA A C 1
ATOM 1145 O O . ALA A 1 143 ? -7.087 -2.786 18.311 1.00 96.12 143 ALA A O 1
ATOM 1146 N N . GLY A 1 144 ? -5.031 -3.165 19.129 1.00 97.69 144 GLY A N 1
ATOM 1147 C CA . GLY A 1 144 ? -5.378 -4.361 19.906 1.00 97.69 144 GLY A CA 1
ATOM 1148 C C . GLY A 1 144 ? -5.449 -5.664 19.101 1.00 97.69 144 GLY A C 1
ATOM 1149 O O . GLY A 1 144 ? -6.008 -6.643 19.587 1.00 97.69 144 GLY A O 1
ATOM 1150 N N . PHE A 1 145 ? -4.903 -5.692 17.884 1.00 96.69 145 PHE A N 1
ATOM 1151 C CA . PHE A 1 145 ? -4.819 -6.891 17.048 1.00 96.69 145 PHE A CA 1
ATOM 1152 C C . PHE A 1 145 ? -3.442 -7.554 17.137 1.00 96.69 145 PHE A C 1
ATOM 1154 O O . PHE A 1 145 ? -2.413 -6.884 17.260 1.00 96.69 145 PHE A O 1
ATOM 1161 N N . GLU A 1 146 ? -3.417 -8.875 16.965 1.00 96.25 146 GLU A N 1
ATOM 1162 C CA . GLU A 1 146 ? -2.174 -9.626 16.790 1.00 96.25 146 GLU A CA 1
ATOM 1163 C C . GLU A 1 146 ? -1.453 -9.216 15.491 1.00 96.25 146 GLU A C 1
ATOM 1165 O O . GLU A 1 146 ? -2.110 -8.945 14.471 1.00 96.25 146 GLU A O 1
ATOM 1170 N N . PRO A 1 147 ? -0.108 -9.171 15.488 1.00 95.44 147 PRO A N 1
ATOM 1171 C CA . PRO A 1 147 ? 0.667 -8.915 14.283 1.00 95.44 147 PRO A CA 1
ATOM 1172 C C . PRO A 1 147 ? 0.478 -10.043 13.260 1.00 95.44 147 PRO A C 1
ATOM 1174 O O . PRO A 1 147 ? 0.265 -11.203 13.607 1.00 95.44 147 PRO A O 1
ATOM 1177 N N . VAL A 1 148 ? 0.601 -9.698 11.983 1.00 92.62 148 VAL A N 1
ATOM 1178 C CA . VAL A 1 148 ? 0.692 -10.670 10.894 1.00 92.62 148 VAL A CA 1
ATOM 1179 C C . VAL A 1 148 ? 2.012 -11.431 11.014 1.00 92.62 148 VAL A C 1
ATOM 1181 O O . VAL A 1 148 ? 3.057 -10.841 11.311 1.00 92.62 148 VAL A O 1
ATOM 1184 N N . SER A 1 149 ? 1.941 -12.747 10.810 1.00 88.06 149 SER A N 1
ATOM 1185 C CA . SER A 1 149 ? 3.079 -13.656 10.942 1.00 88.06 149 SER A CA 1
ATOM 1186 C C . SER A 1 149 ? 4.153 -13.418 9.878 1.00 88.06 149 SER A C 1
ATOM 1188 O O . SER A 1 149 ? 3.873 -12.940 8.776 1.00 88.06 149 SER A O 1
ATOM 1190 N N . ASN A 1 150 ? 5.383 -13.828 10.186 1.00 84.44 150 ASN A N 1
ATOM 1191 C CA . ASN A 1 150 ? 6.502 -13.751 9.247 1.00 84.44 150 ASN A CA 1
ATOM 1192 C C . ASN A 1 150 ? 6.305 -14.639 8.009 1.00 84.44 150 ASN A C 1
ATOM 1194 O O . ASN A 1 150 ? 6.866 -14.332 6.963 1.00 84.44 150 ASN A O 1
ATOM 1198 N N . ASP A 1 151 ? 5.489 -15.690 8.108 1.00 83.25 151 ASP A N 1
ATOM 1199 C CA . ASP A 1 151 ? 5.183 -16.577 6.981 1.00 83.25 151 ASP A CA 1
ATOM 1200 C C . ASP A 1 151 ? 4.288 -15.888 5.941 1.00 83.25 151 ASP A C 1
ATOM 1202 O O . ASP A 1 151 ? 4.291 -16.251 4.769 1.00 83.25 151 ASP A O 1
ATOM 1206 N N . SER A 1 152 ? 3.516 -14.883 6.367 1.00 83.75 152 SER A N 1
ATOM 1207 C CA . SER A 1 152 ? 2.654 -14.086 5.487 1.00 83.75 152 SER A CA 1
ATOM 1208 C C . SER A 1 152 ? 3.333 -12.804 4.999 1.00 83.75 152 SER A C 1
ATOM 1210 O O . SER A 1 152 ? 2.976 -12.282 3.948 1.00 83.75 152 SER A O 1
ATOM 1212 N N . TYR A 1 153 ? 4.308 -12.283 5.748 1.00 89.25 153 TYR A N 1
ATOM 1213 C CA . TYR A 1 153 ? 5.052 -11.073 5.405 1.00 89.25 153 TYR A CA 1
ATOM 1214 C C . TYR A 1 153 ? 6.477 -11.396 4.937 1.00 89.25 153 TYR A C 1
ATOM 1216 O O . TYR A 1 153 ? 7.437 -11.365 5.708 1.00 89.25 153 TYR A O 1
ATOM 1224 N N . SER A 1 154 ? 6.619 -11.622 3.629 1.00 88.56 154 SER A N 1
ATOM 1225 C CA . SER A 1 154 ? 7.857 -12.070 2.969 1.00 88.56 154 SER A CA 1
ATOM 1226 C C . SER A 1 154 ? 9.074 -11.145 3.132 1.00 88.56 154 SER A C 1
ATOM 1228 O O . SER A 1 154 ? 10.209 -11.582 2.945 1.00 88.56 154 SER A O 1
ATOM 1230 N N . TYR A 1 155 ? 8.875 -9.870 3.482 1.00 90.69 155 TYR A N 1
ATOM 1231 C CA . TYR A 1 155 ? 9.931 -8.852 3.536 1.00 90.69 155 TYR A CA 1
ATOM 1232 C C . TYR A 1 155 ? 10.198 -8.334 4.958 1.00 90.69 155 TYR A C 1
ATOM 1234 O O . TYR A 1 155 ? 11.090 -7.506 5.149 1.00 90.69 155 TYR A O 1
ATOM 1242 N N . ILE A 1 156 ? 9.491 -8.834 5.980 1.00 90.62 156 ILE A N 1
ATOM 1243 C CA . ILE A 1 156 ? 9.494 -8.255 7.334 1.00 90.62 156 ILE A CA 1
ATOM 1244 C C . ILE A 1 156 ? 10.858 -8.359 8.018 1.00 90.62 156 ILE A C 1
ATOM 1246 O O . ILE A 1 156 ? 11.195 -7.536 8.869 1.00 90.62 156 ILE A O 1
ATOM 1250 N N . ASN A 1 157 ? 11.660 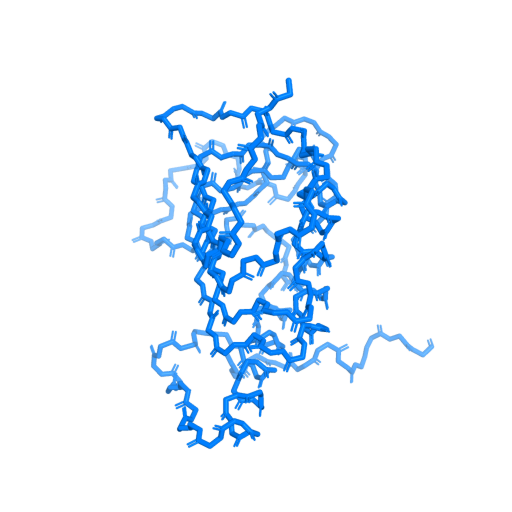-9.342 7.608 1.00 89.12 157 ASN A N 1
ATOM 1251 C CA . ASN A 1 157 ? 13.008 -9.576 8.117 1.00 89.12 157 ASN A CA 1
ATOM 1252 C C . ASN A 1 157 ? 14.085 -8.793 7.349 1.00 89.12 157 ASN A C 1
ATOM 1254 O O . ASN A 1 157 ? 15.251 -8.828 7.739 1.00 89.12 157 ASN A O 1
ATOM 1258 N N . ARG A 1 158 ? 13.737 -8.076 6.266 1.00 87.81 158 ARG A N 1
ATOM 1259 C CA . ARG A 1 158 ? 14.706 -7.212 5.579 1.00 87.81 158 ARG A CA 1
ATOM 1260 C C . ARG A 1 158 ? 15.089 -6.025 6.473 1.00 87.81 158 ARG A C 1
ATOM 1262 O O . ARG A 1 158 ? 14.210 -5.484 7.149 1.00 87.81 158 ARG A O 1
ATOM 1269 N N . PRO A 1 159 ? 16.358 -5.579 6.457 1.00 86.19 159 PRO A N 1
ATOM 1270 C CA . PRO A 1 159 ? 16.807 -4.395 7.185 1.00 86.19 159 PRO A CA 1
ATOM 1271 C C . PRO A 1 159 ? 15.907 -3.175 6.965 1.00 86.19 159 PRO A C 1
ATOM 1273 O O . PRO A 1 159 ? 15.383 -2.963 5.870 1.00 86.19 159 PRO A O 1
ATOM 1276 N N . SER A 1 160 ? 15.731 -2.358 8.002 1.00 81.19 160 SER A N 1
ATOM 1277 C CA . SER A 1 160 ? 15.053 -1.069 7.856 1.00 81.19 160 SER A CA 1
ATOM 1278 C C . SER A 1 160 ? 15.925 -0.093 7.076 1.00 81.19 160 SER A C 1
ATOM 1280 O O . SER A 1 160 ? 17.116 0.012 7.347 1.00 81.19 160 SER A O 1
ATOM 1282 N N . LEU A 1 161 ? 15.319 0.708 6.197 1.00 77.94 161 LEU A N 1
ATOM 1283 C CA . LEU A 1 161 ? 16.004 1.810 5.493 1.00 77.94 161 LEU A CA 1
ATOM 1284 C C . LEU A 1 161 ? 16.459 2.972 6.407 1.00 77.94 161 LEU A C 1
ATOM 1286 O O . LEU A 1 161 ? 16.934 3.993 5.917 1.00 77.94 161 LEU A O 1
ATOM 1290 N N . VAL A 1 162 ? 16.351 2.842 7.734 1.00 63.34 162 VAL A N 1
ATOM 1291 C CA . VAL A 1 162 ? 16.804 3.852 8.705 1.00 63.34 162 VAL A CA 1
ATOM 1292 C C . VAL A 1 162 ? 18.320 3.720 8.925 1.00 63.34 162 VAL A C 1
ATOM 1294 O O . VAL A 1 162 ? 18.762 3.356 10.009 1.00 63.34 162 VAL A O 1
ATOM 1297 N N . SER A 1 163 ? 19.109 3.948 7.869 1.00 43.22 163 SER A N 1
ATOM 1298 C CA . SER A 1 163 ? 20.575 4.151 7.915 1.00 43.22 163 SER A CA 1
ATOM 1299 C C . SER A 1 163 ? 21.204 4.513 6.554 1.00 43.22 163 SER A C 1
ATOM 1301 O O . SER A 1 163 ? 22.379 4.242 6.321 1.00 43.22 163 SER A O 1
ATOM 1303 N N . ALA A 1 164 ? 20.464 5.153 5.644 1.00 36.91 164 ALA A N 1
ATOM 1304 C CA . ALA A 1 164 ? 21.029 5.705 4.409 1.00 36.91 164 ALA A CA 1
ATOM 1305 C C . ALA A 1 164 ? 20.529 7.142 4.205 1.00 36.91 164 ALA A C 1
ATOM 1307 O O . ALA A 1 164 ? 19.625 7.395 3.414 1.00 36.91 164 ALA A O 1
ATOM 1308 N N . GLY A 1 165 ? 21.069 8.074 4.990 1.00 35.88 165 GLY A N 1
ATOM 1309 C CA . GLY A 1 165 ? 20.721 9.493 4.904 1.00 35.88 165 GLY A CA 1
ATOM 1310 C C . GLY A 1 165 ? 21.070 10.252 6.178 1.00 35.88 165 GLY A C 1
ATOM 1311 O O . GLY A 1 165 ? 20.168 10.658 6.907 1.00 35.88 165 GLY A O 1
ATOM 1312 N N . SER A 1 166 ? 22.372 10.386 6.439 1.00 31.08 166 SER A N 1
ATOM 1313 C CA . SER A 1 166 ? 22.943 11.473 7.244 1.00 31.08 166 SER A CA 1
ATOM 1314 C C . SER A 1 166 ? 23.423 12.565 6.299 1.00 31.08 166 SER A C 1
ATOM 1316 O O . SER A 1 166 ? 23.976 12.180 5.243 1.00 31.08 166 SER A O 1
#

Secondary structure (DSSP, 8-state):
---PPTT--EEEEEEEEEEE--PPP--S---SEEEEEEEEE-HHHHHHHHHTTTTT--EEEEEEEEESSS-HHHHHHHHTT-TT--EEEEESEEE-SSSTT-TTS--SPPPPSS--SEE-S-HHHHHHHHHHHHHHHHHHHHTTPPPPPTTT-TTTTSPPSTTS--